Protein AF-A0A357FWI5-F1 (afdb_monomer)

pLDDT: mean 90.44, std 11.76, range [48.06, 98.69]

Structure (mmCIF, N/CA/C/O backbone):
data_AF-A0A357FWI5-F1
#
_entry.id   AF-A0A357FWI5-F1
#
loop_
_atom_site.group_PDB
_atom_site.id
_atom_site.type_symbol
_atom_site.label_atom_id
_atom_site.label_alt_id
_atom_site.label_comp_id
_atom_site.label_asym_id
_atom_site.label_entity_id
_atom_site.label_seq_id
_atom_site.pdbx_PDB_ins_code
_atom_site.Cartn_x
_atom_site.Cartn_y
_atom_site.Cartn_z
_atom_site.occupancy
_atom_site.B_iso_or_equiv
_atom_site.auth_seq_id
_atom_site.auth_comp_id
_atom_site.auth_asym_id
_atom_site.auth_atom_id
_atom_site.pdbx_PDB_model_num
ATOM 1 N N . MET A 1 1 ? 12.251 -4.235 -21.913 1.00 48.06 1 MET A N 1
ATOM 2 C CA . MET A 1 1 ? 11.944 -3.808 -20.536 1.00 48.06 1 MET A CA 1
ATOM 3 C C . MET A 1 1 ? 13.250 -3.413 -19.888 1.00 48.06 1 MET A C 1
ATOM 5 O O . MET A 1 1 ? 14.159 -4.228 -19.876 1.00 48.06 1 MET A O 1
ATOM 9 N N . SER A 1 2 ? 13.392 -2.157 -19.483 1.00 51.94 2 SER A N 1
ATOM 10 C CA . SER A 1 2 ? 14.587 -1.665 -18.798 1.00 51.94 2 SER A CA 1
ATOM 11 C C . SER A 1 2 ? 14.716 -2.358 -17.441 1.00 51.94 2 SER A C 1
ATOM 13 O O . SER A 1 2 ? 13.839 -2.202 -16.593 1.00 51.94 2 SER A O 1
ATOM 15 N N . ASP A 1 3 ? 15.785 -3.136 -17.261 1.00 62.50 3 ASP A N 1
ATOM 16 C CA . ASP A 1 3 ? 16.230 -3.636 -15.959 1.00 62.50 3 ASP A CA 1
ATOM 17 C C . ASP A 1 3 ? 16.645 -2.430 -15.104 1.00 62.50 3 ASP A C 1
ATOM 19 O O . ASP A 1 3 ? 17.813 -2.037 -15.067 1.00 62.50 3 ASP A O 1
ATOM 23 N N . ASN A 1 4 ? 15.680 -1.805 -14.427 1.00 67.12 4 ASN A N 1
ATOM 24 C CA . ASN A 1 4 ? 16.010 -0.969 -13.281 1.00 67.12 4 ASN A CA 1
ATOM 25 C C . ASN A 1 4 ? 16.651 -1.892 -12.244 1.00 67.12 4 ASN A C 1
ATOM 27 O O . ASN A 1 4 ? 16.105 -2.946 -11.907 1.00 67.12 4 ASN A O 1
ATOM 31 N N . SER A 1 5 ? 17.839 -1.525 -11.761 1.00 85.94 5 SER A N 1
ATOM 32 C CA . SER A 1 5 ? 18.503 -2.307 -10.718 1.00 85.94 5 SER A CA 1
ATOM 33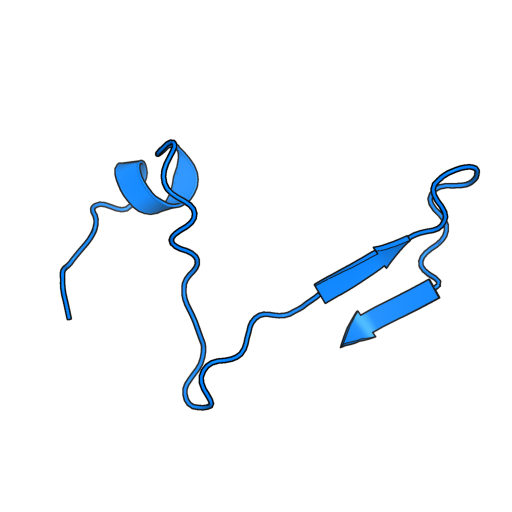 C C . SER A 1 5 ? 17.562 -2.463 -9.516 1.00 85.94 5 SER A C 1
ATOM 35 O O . SER A 1 5 ? 16.793 -1.550 -9.219 1.00 85.94 5 SER A O 1
ATOM 37 N N . LYS A 1 6 ? 17.622 -3.589 -8.788 1.00 86.19 6 LYS A N 1
ATOM 38 C CA . LYS A 1 6 ? 16.796 -3.775 -7.574 1.00 86.19 6 LYS A CA 1
ATOM 39 C C . LYS A 1 6 ? 16.899 -2.583 -6.616 1.00 86.19 6 LYS A C 1
ATOM 41 O O . LYS A 1 6 ? 15.914 -2.211 -6.000 1.00 86.19 6 LYS A O 1
ATOM 46 N N . LYS A 1 7 ? 18.082 -1.971 -6.536 1.00 89.50 7 LYS A N 1
ATOM 47 C CA . LYS A 1 7 ? 18.315 -0.769 -5.740 1.00 89.50 7 LYS A CA 1
ATOM 48 C C . LYS A 1 7 ? 17.496 0.427 -6.237 1.00 89.50 7 LYS A C 1
ATOM 50 O O . LYS A 1 7 ? 16.856 1.084 -5.437 1.00 89.50 7 LYS A O 1
ATOM 55 N N . GLU A 1 8 ? 17.480 0.689 -7.540 1.00 88.94 8 GLU A N 1
ATOM 56 C CA . GLU A 1 8 ? 16.663 1.764 -8.127 1.00 88.94 8 GLU A CA 1
ATOM 57 C C . GLU A 1 8 ? 15.158 1.527 -7.922 1.00 88.94 8 GLU A C 1
ATOM 59 O O . GLU A 1 8 ? 14.424 2.481 -7.693 1.00 88.94 8 GLU A O 1
ATOM 64 N N . LEU A 1 9 ? 14.698 0.271 -7.968 1.00 89.44 9 LEU A N 1
ATOM 65 C CA . LEU A 1 9 ? 13.286 -0.077 -7.764 1.00 89.44 9 LEU A CA 1
ATOM 66 C C . LEU A 1 9 ? 12.813 0.157 -6.318 1.00 89.44 9 LEU A C 1
ATOM 68 O O . LEU A 1 9 ? 11.693 0.616 -6.114 1.00 89.44 9 LEU A O 1
ATOM 72 N N . GLU A 1 10 ? 13.646 -0.184 -5.331 1.00 88.94 10 GLU A N 1
ATOM 73 C CA . GLU A 1 10 ? 13.281 -0.134 -3.905 1.00 88.94 10 GLU A CA 1
ATOM 74 C C . GLU A 1 10 ? 13.695 1.185 -3.222 1.00 88.94 10 GLU A C 1
ATOM 76 O O . GLU A 1 10 ? 13.036 1.632 -2.287 1.00 88.94 10 GLU A O 1
ATOM 81 N N . GLU A 1 11 ? 14.787 1.816 -3.669 1.00 89.75 11 GLU A N 1
ATOM 82 C CA . GLU A 1 11 ? 15.408 2.984 -3.016 1.00 89.75 11 GLU A CA 1
ATOM 83 C C . GLU A 1 11 ? 15.477 4.231 -3.921 1.00 89.75 11 GLU A C 1
ATOM 85 O O . GLU A 1 11 ? 15.920 5.293 -3.475 1.00 89.75 11 GLU A O 1
ATOM 90 N N . GLY A 1 12 ? 15.087 4.127 -5.196 1.00 91.00 12 GLY A N 1
ATOM 91 C CA . GLY A 1 12 ? 15.085 5.249 -6.134 1.00 91.00 12 GLY A CA 1
ATOM 92 C C . GLY A 1 12 ? 13.998 6.282 -5.826 1.00 91.00 12 GLY A C 1
ATOM 93 O O . GLY A 1 12 ? 12.982 5.999 -5.196 1.00 91.00 12 GLY A O 1
ATOM 94 N N . THR A 1 13 ? 14.189 7.514 -6.300 1.00 94.50 13 THR A N 1
ATOM 95 C CA . THR A 1 13 ? 13.215 8.606 -6.099 1.00 94.50 13 THR A CA 1
ATOM 96 C C . THR A 1 13 ? 12.127 8.650 -7.171 1.00 94.50 13 THR A C 1
ATOM 98 O O . THR A 1 13 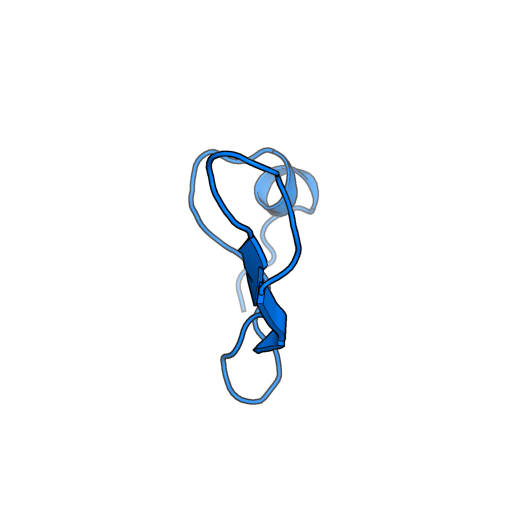? 11.137 9.367 -7.026 1.00 94.50 13 THR A O 1
ATOM 101 N N . ALA A 1 14 ? 12.301 7.896 -8.258 1.00 92.44 14 ALA A N 1
ATOM 102 C CA . ALA A 1 14 ? 11.320 7.779 -9.323 1.00 92.44 14 ALA A CA 1
ATOM 103 C C . ALA A 1 14 ? 10.256 6.736 -8.959 1.00 92.44 14 ALA A C 1
ATOM 105 O O . ALA A 1 14 ? 10.575 5.598 -8.615 1.00 92.44 14 ALA A O 1
ATOM 106 N N . PHE A 1 15 ? 8.979 7.094 -9.108 1.00 89.12 15 PHE A N 1
ATOM 107 C CA . PHE A 1 15 ? 7.872 6.163 -8.896 1.00 89.12 15 PHE A CA 1
ATOM 108 C C . PHE A 1 15 ? 7.814 5.131 -10.031 1.00 89.12 15 PHE A C 1
ATOM 110 O O . PHE A 1 15 ? 7.226 5.376 -11.084 1.00 89.12 15 PHE A O 1
ATOM 117 N N . THR A 1 16 ? 8.470 3.988 -9.829 1.00 89.56 16 THR A N 1
ATOM 118 C CA . THR A 1 16 ? 8.657 2.949 -10.856 1.00 89.56 16 THR A CA 1
ATOM 119 C C . THR A 1 16 ? 8.262 1.548 -10.367 1.00 89.56 16 THR A C 1
ATOM 121 O O . THR A 1 16 ? 9.051 0.616 -10.499 1.00 89.56 16 THR A O 1
ATOM 124 N N . PRO A 1 17 ? 7.055 1.349 -9.797 1.00 88.94 17 PRO A N 1
ATOM 125 C CA . PRO A 1 17 ? 6.661 0.050 -9.262 1.00 88.94 17 PRO A CA 1
ATOM 126 C C . PRO A 1 17 ? 6.598 -1.021 -10.357 1.00 88.94 17 PRO A C 1
ATOM 128 O O . PRO A 1 17 ? 6.397 -0.749 -11.542 1.00 88.94 17 PRO A O 1
ATOM 131 N N . ARG A 1 18 ? 6.732 -2.278 -9.941 1.00 89.62 18 ARG A N 1
ATOM 132 C CA . ARG A 1 18 ? 6.565 -3.426 -10.829 1.00 89.62 18 ARG A CA 1
ATOM 133 C C . ARG A 1 18 ? 5.081 -3.746 -10.987 1.00 89.62 18 ARG A C 1
ATOM 135 O O . ARG A 1 18 ? 4.438 -4.159 -10.027 1.00 89.62 18 ARG A O 1
ATOM 142 N N . PHE A 1 19 ? 4.589 -3.593 -12.207 1.00 91.81 19 PHE A N 1
ATOM 143 C CA . PHE A 1 19 ? 3.228 -3.945 -12.594 1.00 91.81 19 PHE A CA 1
ATOM 144 C C . PHE A 1 19 ? 3.099 -5.439 -12.904 1.00 91.81 19 PHE A C 1
ATOM 146 O O . PHE A 1 19 ? 4.074 -6.092 -13.294 1.00 91.81 19 PHE A O 1
ATOM 153 N N . ASP A 1 20 ? 1.895 -5.976 -12.739 1.00 94.06 20 ASP A N 1
ATOM 154 C CA . ASP A 1 20 ? 1.558 -7.326 -13.185 1.00 94.06 20 ASP A CA 1
ATOM 155 C C . ASP A 1 20 ? 1.271 -7.392 -14.702 1.00 94.06 20 ASP A C 1
ATOM 157 O O . ASP A 1 20 ? 1.478 -6.433 -15.450 1.00 94.06 20 ASP A O 1
ATOM 161 N N . LYS A 1 21 ? 0.804 -8.555 -15.178 1.00 97.25 21 LYS A N 1
ATOM 162 C CA . LYS A 1 21 ? 0.492 -8.796 -16.598 1.00 97.25 21 LYS A CA 1
ATOM 163 C C . LYS A 1 21 ? -0.627 -7.906 -17.156 1.00 97.25 21 LYS A C 1
ATOM 165 O O . LYS A 1 21 ? -0.693 -7.740 -18.370 1.00 97.25 21 LYS A O 1
ATOM 170 N N . ASP A 1 22 ? -1.495 -7.379 -16.293 1.00 96.25 22 ASP A N 1
ATOM 171 C CA . ASP A 1 22 ? -2.634 -6.541 -16.670 1.00 96.25 22 ASP A CA 1
ATOM 172 C C . ASP A 1 22 ? -2.309 -5.047 -16.483 1.00 96.25 22 ASP A C 1
ATOM 174 O O . ASP A 1 22 ? -3.136 -4.186 -16.776 1.00 96.25 22 ASP A O 1
ATOM 178 N N . GLY A 1 23 ? -1.086 -4.727 -16.041 1.00 94.75 23 GLY A N 1
ATOM 179 C CA . GLY A 1 23 ? -0.637 -3.358 -15.812 1.00 94.75 23 GLY A CA 1
ATOM 180 C C . GLY A 1 23 ? -1.090 -2.782 -14.470 1.00 94.75 23 GLY A C 1
ATOM 181 O O . GLY A 1 23 ? -1.164 -1.561 -14.340 1.00 94.75 23 GLY A O 1
ATOM 182 N N . LEU A 1 24 ? -1.403 -3.626 -13.481 1.00 95.19 24 LEU A N 1
ATOM 183 C CA . LEU A 1 24 ? -1.930 -3.213 -12.177 1.00 95.19 24 LEU A CA 1
ATOM 184 C C . LEU A 1 24 ? -0.891 -3.336 -11.051 1.00 95.19 24 LEU A C 1
ATOM 186 O O . LEU A 1 24 ? 0.123 -4.029 -11.184 1.00 95.19 24 LEU A O 1
ATOM 190 N N . ILE A 1 25 ? -1.164 -2.651 -9.933 1.00 94.56 25 ILE A N 1
ATOM 191 C CA . ILE A 1 25 ? -0.476 -2.813 -8.643 1.00 94.56 25 ILE A CA 1
ATOM 192 C C . ILE A 1 25 ? -1.512 -3.048 -7.533 1.00 94.56 25 ILE A C 1
ATOM 194 O O . ILE A 1 25 ? -2.572 -2.424 -7.577 1.00 94.56 25 ILE A O 1
ATOM 198 N N . PRO A 1 26 ? -1.217 -3.893 -6.529 1.00 94.94 26 PRO A N 1
ATO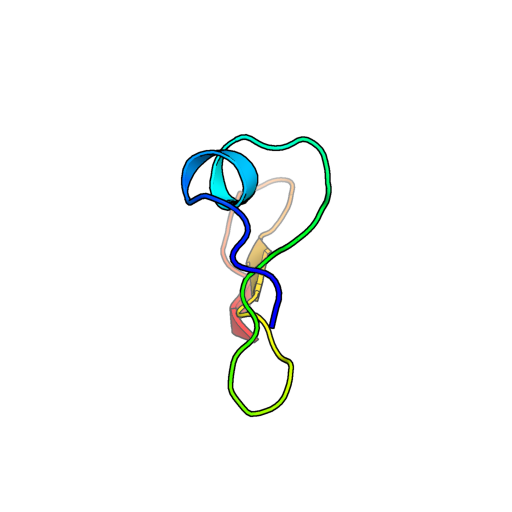M 199 C CA . PRO A 1 26 ? -2.093 -4.061 -5.376 1.00 94.94 26 PRO A CA 1
ATOM 200 C C . PRO A 1 26 ? -2.108 -2.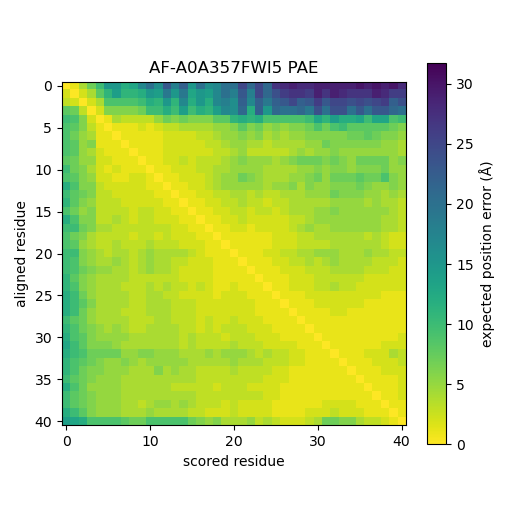793 -4.517 1.00 94.94 26 PRO A C 1
ATOM 202 O O . PRO A 1 26 ? -1.059 -2.198 -4.256 1.00 94.94 26 PRO A O 1
ATOM 205 N N . CYS A 1 27 ? -3.283 -2.412 -4.025 1.00 96.31 27 CYS A N 1
ATOM 206 C CA . CYS A 1 27 ? -3.460 -1.252 -3.161 1.00 96.31 27 CYS A CA 1
ATOM 207 C C . CYS A 1 27 ? -4.238 -1.614 -1.891 1.00 96.31 27 CYS A C 1
ATOM 209 O O . CYS A 1 27 ? -5.271 -2.283 -1.936 1.00 96.31 27 CYS A O 1
ATOM 211 N N . ILE A 1 28 ? -3.760 -1.130 -0.742 1.00 97.81 28 ILE A N 1
ATOM 212 C CA . ILE A 1 28 ? -4.469 -1.213 0.538 1.00 97.81 28 ILE A CA 1
ATOM 213 C C . ILE A 1 28 ? -4.870 0.201 0.935 1.00 97.81 28 ILE A C 1
ATOM 215 O O . ILE A 1 28 ? -4.015 1.062 1.137 1.00 97.81 28 ILE A O 1
ATOM 219 N N . THR A 1 29 ? -6.171 0.436 1.077 1.00 97.94 29 THR A N 1
ATOM 220 C CA . THR A 1 29 ? -6.676 1.705 1.608 1.00 97.94 29 THR A CA 1
ATOM 221 C C . THR A 1 29 ? -6.868 1.579 3.109 1.00 97.94 29 THR A C 1
ATOM 223 O O . THR A 1 29 ? -7.557 0.667 3.570 1.00 97.94 29 THR A O 1
ATOM 226 N N . THR A 1 30 ? -6.300 2.511 3.870 1.00 98.62 30 THR A N 1
ATOM 227 C CA . THR A 1 30 ? -6.478 2.591 5.321 1.00 98.62 30 THR A CA 1
ATOM 228 C C . THR A 1 30 ? -7.119 3.911 5.739 1.00 98.62 30 THR A C 1
ATOM 230 O O . THR A 1 30 ? -6.981 4.940 5.075 1.00 98.62 30 THR A O 1
ATOM 233 N N . SER A 1 31 ? -7.839 3.890 6.859 1.00 98.44 31 SER A N 1
ATOM 234 C CA . SER A 1 31 ? -8.304 5.104 7.529 1.00 98.44 31 SER A CA 1
ATOM 235 C C . SER A 1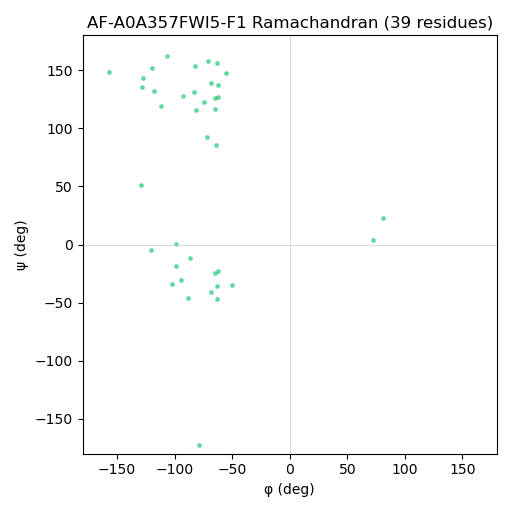 31 ? -7.107 5.909 8.033 1.00 98.44 31 SER A C 1
ATOM 237 O O . SER A 1 31 ? -6.292 5.399 8.800 1.00 98.44 31 SER A O 1
ATOM 239 N N . ALA A 1 32 ? -7.028 7.189 7.669 1.00 98.25 32 ALA A N 1
ATOM 240 C CA . ALA A 1 32 ? -5.926 8.058 8.084 1.00 98.25 32 ALA A CA 1
ATOM 241 C C . ALA A 1 32 ? -5.873 8.301 9.606 1.00 98.25 32 ALA A C 1
ATOM 243 O O . ALA A 1 32 ? -4.812 8.617 10.136 1.00 98.25 32 ALA A O 1
ATOM 244 N N . GLY A 1 33 ? -7.006 8.173 10.309 1.00 98.50 33 GLY A N 1
ATOM 245 C CA . GLY A 1 33 ? -7.079 8.396 11.756 1.00 98.50 33 GLY A CA 1
ATOM 246 C C . GLY A 1 33 ? -6.790 7.144 12.584 1.00 98.50 33 GLY A C 1
ATOM 247 O O . GLY A 1 33 ? -6.040 7.210 13.553 1.00 98.5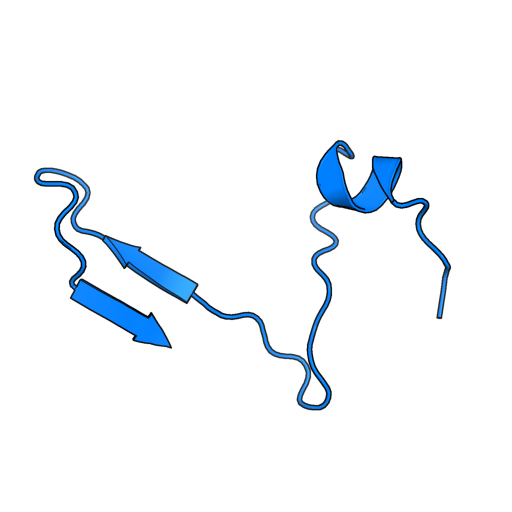0 33 GLY A O 1
ATOM 248 N N . SER A 1 34 ? -7.394 6.009 12.216 1.00 98.25 34 SER A N 1
ATOM 249 C CA . SER A 1 34 ? -7.302 4.760 12.990 1.00 98.25 34 SER A CA 1
ATOM 250 C C . SER A 1 34 ? -6.268 3.772 12.452 1.00 98.25 34 SER A C 1
ATOM 252 O O . SER A 1 34 ? -5.890 2.848 13.166 1.00 98.25 34 SER A O 1
ATOM 254 N N . GLY A 1 35 ? -5.837 3.923 11.197 1.00 97.75 35 GLY A N 1
ATOM 255 C CA . GLY A 1 35 ? -5.021 2.931 10.495 1.00 97.75 35 GLY A CA 1
ATOM 256 C C . GLY A 1 35 ? -5.787 1.668 10.085 1.00 97.75 35 GLY A C 1
ATOM 257 O O . GLY A 1 35 ? -5.183 0.741 9.553 1.00 97.75 35 GLY A O 1
ATOM 258 N N . GLU A 1 36 ? -7.103 1.614 10.316 1.00 98.69 36 GLU A N 1
ATOM 259 C CA . GLU A 1 36 ? -7.940 0.466 9.961 1.00 98.69 36 GLU A CA 1
ATOM 260 C C . GLU A 1 36 ? -7.944 0.230 8.447 1.00 98.69 36 GLU A C 1
ATOM 262 O O . GLU A 1 36 ? -8.060 1.178 7.669 1.00 98.69 36 GLU A O 1
ATOM 267 N N . VAL A 1 37 ? -7.837 -1.035 8.033 1.00 98.19 37 VAL A N 1
ATOM 268 C CA . VAL A 1 37 ? -7.923 -1.434 6.623 1.00 98.19 37 VAL A CA 1
ATOM 269 C C . VAL A 1 37 ? -9.372 -1.355 6.158 1.00 98.19 37 VAL A C 1
ATOM 271 O O . VAL A 1 37 ? -10.244 -2.017 6.712 1.00 98.19 37 VAL A O 1
ATOM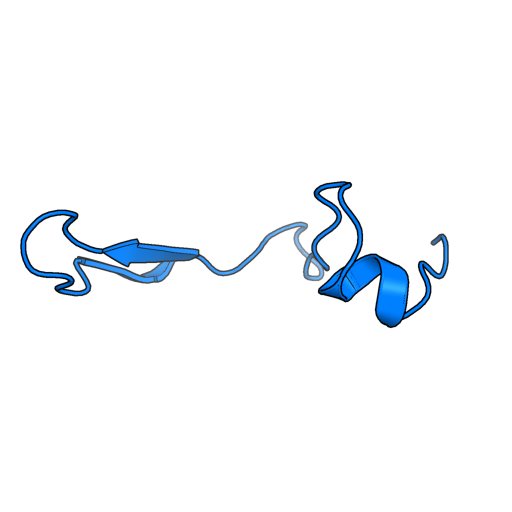 274 N N . LEU A 1 38 ? -9.612 -0.574 5.108 1.00 98.19 38 LEU A N 1
ATOM 275 C CA . LEU A 1 38 ? -10.943 -0.351 4.543 1.00 98.19 38 LEU A CA 1
ATOM 276 C C . LEU A 1 38 ? -11.174 -1.172 3.270 1.00 98.19 38 LEU A C 1
ATOM 278 O O . LEU A 1 38 ? -12.299 -1.579 2.990 1.00 98.19 38 LEU A O 1
ATOM 282 N N . MET A 1 39 ? -10.121 -1.3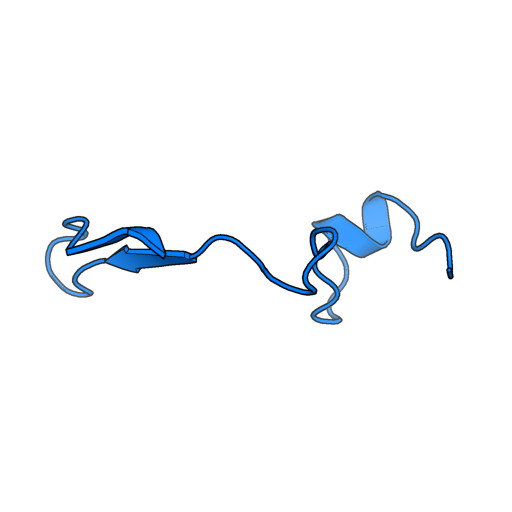84 2.476 1.00 98.44 39 MET A N 1
ATOM 283 C CA . MET A 1 39 ? -10.217 -2.023 1.164 1.00 98.44 39 MET A CA 1
ATOM 284 C C . MET A 1 39 ? -8.881 -2.631 0.732 1.00 98.44 39 MET A C 1
ATOM 286 O O . MET A 1 39 ? -7.818 -2.075 1.019 1.00 98.44 39 MET A O 1
ATOM 290 N N . PHE A 1 40 ? -8.973 -3.727 -0.021 1.00 97.50 40 PHE A N 1
ATOM 291 C CA . PHE A 1 40 ? -7.924 -4.246 -0.894 1.00 97.50 40 PHE A CA 1
ATOM 292 C C . PHE A 1 40 ? -8.437 -4.235 -2.339 1.00 97.50 40 PHE A C 1
ATOM 294 O O . PHE A 1 40 ? -9.565 -4.678 -2.576 1.00 97.50 40 PHE A O 1
ATOM 301 N N . ALA A 1 41 ? -7.633 -3.709 -3.263 1.00 92.88 41 ALA A N 1
ATOM 302 C CA . ALA A 1 41 ? -7.937 -3.613 -4.689 1.00 92.88 41 ALA A CA 1
ATOM 303 C C . ALA A 1 41 ? -6.708 -3.956 -5.537 1.00 92.88 41 ALA A C 1
ATOM 305 O O . ALA A 1 41 ? -5.576 -3.681 -5.070 1.00 92.88 41 ALA A O 1
#

Solvent-accessible surface area (backbone atoms only — not comparable to full-atom values): 2883 Å² total; per-residue (Å²): 130,86,83,66,50,72,60,48,62,76,70,44,91,63,95,62,78,83,56,52,97,88,70,48,70,85,46,76,45,55,41,90,86,80,63,4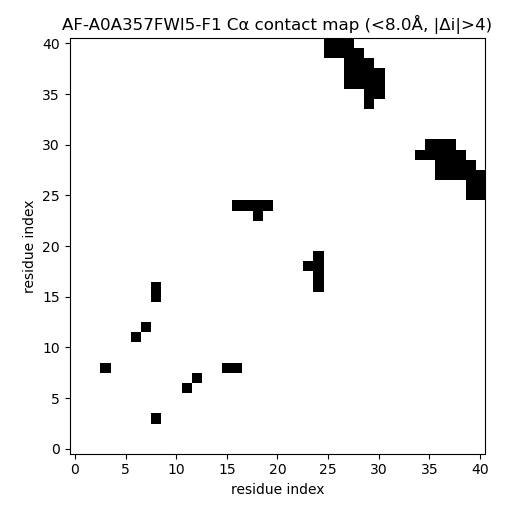7,79,76,47,79,88

Sequence (41 aa):
MSDNSKKELEEGTAFTPRFDKDGLIPCITTSAGSGEVLMFA

Radius of gyration: 13.89 Å; Cα contacts (8 Å, |Δi|>4): 31; chains: 1; bounding box: 29×17×34 Å

Secondary structure (DSSP, 8-state):
-----HHHHHH-SS------TTS----EEE-TTT--EEEE-

Mean predicted aligned error: 5.01 Å

Foldseek 3Di:
DDCPDPCCAPPNPDPDHDADPVRDDWDWDADPPPRHTDDID